Protein AF-A0A9D4GNK0-F1 (afdb_monomer_lite)

Organism: Dreissena polymorpha (NCBI:txid45954)

Sequence (137 aa):
MEAGHGKGAPDGIGAVIKRAAAGAMLHGADIVNAVSMYDTLTKKGIAPHLFLITDDQFEKQEKTAPNDLQAVNGNIKIHQIFTREPGRFKFRDVSCFCSFPVDCDCFTPKHHMFPINEQRAIGDPSDTVASEDSGEA

pLDDT: mean 78.44, std 20.05, range [31.34, 96.69]

Radius of gyration: 21.16 Å; chains: 1; bounding box: 51×40×58 Å

Secondary structure (DSSP, 8-state):
----TT--HHHHHHHHHHHHHHHHHHTT----SHHHHHHHHHHHT-SS---PPPHHHHHHHHHHS-SS----TTGGG--EEEEEETTEEEEESS---TTTTS---TT--EEEEPPP-GGG----TT-----------

Structure (mmCIF, N/CA/C/O backbone):
data_AF-A0A9D4GNK0-F1
#
_entry.id   AF-A0A9D4GNK0-F1
#
loop_
_atom_site.group_PDB
_atom_site.id
_atom_site.type_symbol
_atom_site.label_atom_id
_atom_site.label_alt_id
_atom_site.label_comp_id
_atom_site.label_asym_id
_atom_site.label_entity_id
_atom_site.label_seq_id
_atom_site.pdbx_PDB_ins_code
_atom_site.Cartn_x
_atom_site.Cartn_y
_atom_site.Cartn_z
_atom_site.occupancy
_atom_site.B_iso_or_equiv
_atom_site.auth_seq_id
_atom_site.auth_comp_id
_atom_site.auth_asym_id
_atom_site.auth_atom_id
_atom_site.pdbx_PDB_model_num
ATOM 1 N N . MET A 1 1 ? -9.532 -23.179 -18.104 1.00 37.06 1 MET A N 1
ATOM 2 C CA . MET A 1 1 ? -9.237 -22.955 -16.674 1.00 37.06 1 MET A CA 1
ATOM 3 C C . MET A 1 1 ? -9.893 -21.647 -16.309 1.00 37.06 1 MET A C 1
ATOM 5 O O . MET A 1 1 ? -9.571 -20.638 -16.923 1.00 37.06 1 MET A O 1
ATOM 9 N N . GLU A 1 2 ? -10.908 -21.698 -15.455 1.00 42.34 2 GLU A N 1
ATOM 10 C CA . GLU A 1 2 ? -11.718 -20.527 -15.142 1.00 42.34 2 GLU A CA 1
ATOM 11 C C . GLU A 1 2 ? -10.882 -19.477 -14.410 1.00 42.34 2 GLU A C 1
ATOM 13 O O . GLU A 1 2 ? -10.272 -19.758 -13.378 1.00 42.34 2 GLU A O 1
ATOM 18 N N . ALA A 1 3 ? -10.863 -18.258 -14.948 1.00 49.06 3 ALA A N 1
ATOM 19 C CA . ALA A 1 3 ? -10.490 -17.077 -14.192 1.00 49.06 3 ALA A CA 1
ATOM 20 C C . ALA A 1 3 ? -11.541 -16.915 -13.084 1.00 49.06 3 ALA A C 1
ATOM 22 O O . ALA A 1 3 ? -12.623 -16.385 -13.321 1.00 49.06 3 ALA A O 1
ATOM 23 N N . GLY A 1 4 ? -11.265 -17.464 -11.899 1.00 46.53 4 GLY A N 1
ATOM 24 C CA . GLY A 1 4 ? -12.176 -17.441 -10.760 1.00 46.53 4 GLY A CA 1
ATOM 25 C C . GLY A 1 4 ? -12.453 -16.012 -10.302 1.00 46.53 4 GLY A C 1
ATOM 26 O O . GLY A 1 4 ? -11.742 -15.495 -9.455 1.00 46.53 4 GLY A O 1
ATOM 27 N N . HIS A 1 5 ? -13.464 -15.368 -10.888 1.00 47.91 5 HIS A N 1
ATOM 28 C CA . HIS A 1 5 ? -14.153 -14.151 -10.437 1.00 47.91 5 HIS A CA 1
ATOM 29 C C . HIS A 1 5 ? -13.303 -12.974 -9.908 1.00 47.91 5 HIS A C 1
ATOM 31 O O . HIS A 1 5 ? -13.833 -12.113 -9.211 1.00 47.91 5 HIS A O 1
ATOM 37 N N . GLY A 1 6 ? -12.010 -12.896 -10.235 1.00 50.91 6 GLY A N 1
ATOM 38 C CA . GLY A 1 6 ? -11.146 -11.771 -9.870 1.00 50.91 6 GLY A CA 1
ATOM 39 C C . GLY A 1 6 ? -10.982 -11.541 -8.365 1.00 50.91 6 GLY A C 1
ATOM 40 O O . GLY A 1 6 ? -10.571 -10.451 -7.991 1.00 50.91 6 GLY A O 1
ATOM 41 N N . LYS A 1 7 ? -11.300 -12.530 -7.513 1.00 59.78 7 LYS A N 1
ATOM 42 C CA . LYS A 1 7 ? -11.160 -12.414 -6.055 1.00 59.78 7 LYS A CA 1
ATOM 43 C C . LYS A 1 7 ? -9.798 -12.946 -5.618 1.00 59.78 7 LYS A C 1
ATOM 45 O O . LYS A 1 7 ? -9.635 -14.146 -5.406 1.00 59.78 7 LYS A O 1
ATOM 50 N N . GLY A 1 8 ? -8.808 -12.071 -5.549 1.00 64.88 8 GLY A N 1
ATOM 51 C CA . GLY A 1 8 ? -7.469 -12.388 -5.068 1.00 64.88 8 GLY A CA 1
ATOM 52 C C . GLY A 1 8 ? -7.318 -12.188 -3.557 1.00 64.88 8 GLY A C 1
ATOM 53 O O . GLY A 1 8 ? -8.210 -11.705 -2.863 1.00 64.88 8 GLY A O 1
ATOM 54 N N . ALA A 1 9 ? -6.129 -12.498 -3.038 1.00 67.19 9 ALA A N 1
ATOM 55 C CA . ALA A 1 9 ? -5.743 -12.156 -1.665 1.00 67.19 9 ALA A CA 1
ATOM 56 C C . ALA A 1 9 ? -5.962 -10.666 -1.284 1.00 67.19 9 ALA A C 1
ATOM 58 O O . ALA A 1 9 ? -6.368 -10.418 -0.143 1.00 67.19 9 ALA A O 1
ATOM 59 N N . PRO A 1 10 ? -5.780 -9.675 -2.192 1.00 71.56 10 PRO A N 1
ATOM 60 C CA . PRO A 1 10 ? -6.075 -8.270 -1.895 1.00 71.56 10 PRO A CA 1
ATOM 61 C C . PRO A 1 10 ? -7.530 -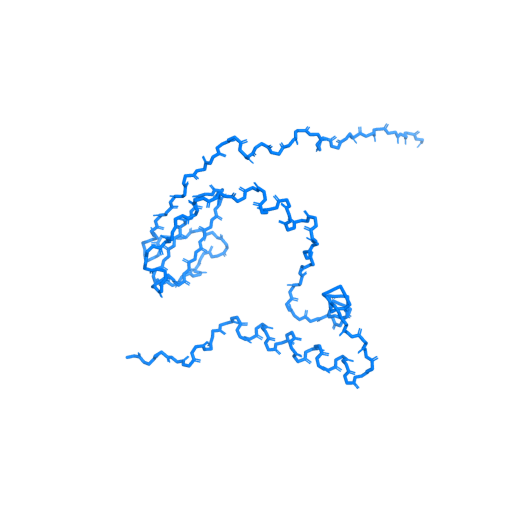8.015 -1.478 1.00 71.56 10 PRO A C 1
ATOM 63 O O . PRO A 1 10 ? -7.779 -7.180 -0.607 1.00 71.56 10 PRO A O 1
ATOM 66 N N . ASP A 1 11 ? -8.490 -8.774 -2.016 1.00 79.94 11 ASP A N 1
ATOM 67 C CA . ASP A 1 11 ? -9.907 -8.625 -1.669 1.00 79.94 11 ASP A CA 1
ATOM 68 C C . ASP A 1 11 ? -10.189 -9.013 -0.219 1.00 79.94 11 ASP A C 1
ATOM 70 O O . ASP A 1 11 ? -11.044 -8.412 0.433 1.00 79.94 11 ASP A O 1
ATOM 74 N N . GLY A 1 12 ? -9.446 -9.984 0.321 1.00 84.94 12 GLY A N 1
ATOM 75 C CA . GLY A 1 12 ? -9.542 -10.376 1.725 1.00 84.94 12 GLY A CA 1
ATOM 76 C C . GLY A 1 12 ? -9.131 -9.241 2.664 1.00 84.94 12 GLY A C 1
ATOM 77 O O . GLY A 1 12 ? -9.866 -8.919 3.600 1.00 84.94 12 GLY A O 1
ATOM 78 N N . ILE A 1 13 ? -7.999 -8.590 2.378 1.00 88.19 13 ILE A N 1
ATOM 79 C CA . ILE A 1 13 ? -7.496 -7.443 3.151 1.00 88.19 13 ILE A CA 1
ATOM 80 C C . ILE A 1 13 ? -8.490 -6.281 3.062 1.00 88.19 13 ILE A C 1
ATOM 82 O O . ILE A 1 13 ? -8.920 -5.753 4.092 1.00 88.19 13 ILE A O 1
ATOM 86 N N . GLY A 1 14 ? -8.936 -5.946 1.848 1.00 89.94 14 GLY A N 1
ATOM 87 C CA . GLY A 1 14 ? -9.943 -4.909 1.626 1.00 89.94 14 GLY A CA 1
ATOM 88 C C . GLY A 1 14 ? -11.253 -5.194 2.366 1.00 89.94 14 GLY A C 1
ATOM 89 O O . GLY A 1 14 ? -11.819 -4.304 3.001 1.00 89.94 14 GLY A O 1
ATOM 90 N N . ALA A 1 15 ? -11.714 -6.448 2.375 1.00 91.06 15 ALA A N 1
ATOM 91 C CA . ALA A 1 15 ? -12.920 -6.853 3.092 1.00 91.06 15 ALA A CA 1
ATOM 92 C C . ALA A 1 15 ? -12.773 -6.767 4.619 1.00 91.06 15 ALA A C 1
ATOM 94 O O . ALA A 1 15 ? -13.754 -6.469 5.305 1.00 91.06 15 ALA A O 1
ATOM 95 N N . VAL A 1 16 ? -11.590 -7.044 5.176 1.00 94.75 16 VAL A N 1
ATOM 96 C CA . VAL A 1 16 ? -11.317 -6.859 6.613 1.00 94.75 16 VAL A CA 1
ATOM 97 C C . VAL A 1 16 ? -11.367 -5.377 6.970 1.00 94.75 16 VAL A C 1
ATOM 99 O O . VAL A 1 16 ? -12.114 -5.005 7.874 1.00 94.75 16 VAL A O 1
ATOM 102 N N . ILE A 1 17 ? -10.657 -4.532 6.219 1.00 95.44 17 ILE A N 1
ATOM 103 C CA . ILE A 1 17 ? -10.615 -3.080 6.436 1.00 95.44 17 ILE A CA 1
ATOM 104 C C . ILE A 1 17 ? -12.025 -2.480 6.335 1.00 95.44 17 ILE A C 1
ATOM 106 O O . ILE A 1 17 ? -12.480 -1.799 7.255 1.00 95.44 17 ILE A O 1
ATOM 110 N N . LYS A 1 18 ? -12.763 -2.805 5.264 1.00 94.31 18 LYS A N 1
ATOM 111 C CA . LYS A 1 18 ? -14.124 -2.303 5.031 1.00 94.31 18 LYS A CA 1
ATOM 112 C C . LYS A 1 18 ? -15.083 -2.689 6.156 1.00 94.31 18 LYS A C 1
ATOM 114 O O . LYS A 1 18 ? -15.818 -1.839 6.652 1.00 94.31 18 LYS A O 1
ATOM 119 N N . ARG A 1 19 ? -15.082 -3.959 6.578 1.00 95.50 19 ARG A N 1
ATOM 120 C CA . ARG A 1 19 ? -15.947 -4.428 7.677 1.00 95.50 19 ARG A CA 1
ATOM 121 C C . ARG A 1 19 ? -15.563 -3.794 9.008 1.00 95.50 19 ARG A C 1
ATOM 123 O O . ARG A 1 19 ? -16.445 -3.434 9.783 1.00 95.50 19 ARG A O 1
ATOM 130 N N . ALA A 1 20 ? -14.269 -3.643 9.274 1.00 96.06 20 ALA A N 1
ATOM 131 C CA . ALA A 1 20 ? -13.797 -3.038 10.508 1.00 96.06 20 ALA A CA 1
ATOM 132 C C . ALA A 1 20 ? -14.223 -1.569 10.625 1.00 96.06 20 ALA A C 1
ATOM 134 O O . ALA A 1 20 ? -14.702 -1.189 11.697 1.00 96.06 20 ALA A O 1
ATOM 135 N N . ALA A 1 21 ? -14.113 -0.803 9.533 1.00 95.88 21 ALA A N 1
ATOM 136 C CA . ALA A 1 21 ? -14.540 0.592 9.456 1.00 95.88 21 ALA A CA 1
ATOM 137 C C . ALA A 1 21 ? -16.063 0.724 9.579 1.00 95.88 21 ALA A C 1
ATOM 139 O O . ALA A 1 21 ? -16.539 1.444 10.451 1.00 95.88 21 ALA A O 1
ATOM 140 N N . ALA A 1 22 ? -16.828 -0.055 8.803 1.00 96.06 22 ALA A N 1
ATOM 141 C CA . ALA A 1 22 ? -18.290 -0.062 8.890 1.00 96.06 22 ALA A CA 1
ATOM 142 C C . ALA A 1 22 ? -18.781 -0.403 10.307 1.00 96.06 22 ALA A C 1
ATOM 144 O O . ALA A 1 22 ? -19.672 0.254 10.835 1.00 96.06 22 ALA A O 1
ATOM 145 N N . GLY A 1 23 ? -18.158 -1.393 10.956 1.00 96.50 23 GLY A N 1
ATOM 146 C CA . GLY A 1 23 ? -18.464 -1.729 12.343 1.00 96.50 23 GLY A CA 1
ATOM 147 C C . GLY A 1 23 ? -18.122 -0.598 13.315 1.00 96.50 23 GLY A C 1
ATOM 148 O O . GLY A 1 23 ? -18.884 -0.348 14.235 1.00 96.50 23 GLY A O 1
ATOM 149 N N . ALA A 1 24 ? -17.004 0.108 13.123 1.00 95.69 24 ALA A N 1
ATOM 150 C CA . ALA A 1 24 ? -16.660 1.252 13.970 1.00 95.69 24 ALA A CA 1
ATOM 151 C C . ALA A 1 24 ? -17.685 2.392 13.831 1.00 95.69 24 ALA A C 1
ATOM 153 O O . ALA A 1 24 ? -18.149 2.908 14.844 1.00 95.69 24 ALA A O 1
ATOM 154 N N . MET A 1 25 ? -18.102 2.715 12.602 1.00 95.69 25 MET A N 1
ATOM 155 C CA . MET A 1 25 ? -19.130 3.731 12.341 1.00 95.69 25 MET A CA 1
ATOM 156 C C . MET A 1 25 ? -20.478 3.361 12.960 1.00 95.69 25 MET A C 1
ATOM 158 O O . MET A 1 25 ? -21.129 4.197 13.579 1.00 95.69 25 MET A O 1
ATOM 162 N N . LEU A 1 26 ? -20.875 2.088 12.865 1.00 96.31 26 LEU A N 1
ATOM 163 C CA . LEU A 1 26 ? -22.100 1.591 13.496 1.00 96.31 26 LEU A CA 1
ATOM 164 C C . LEU A 1 26 ? -22.079 1.755 15.025 1.00 96.31 26 LEU A C 1
ATOM 166 O O . LEU A 1 26 ? -23.122 1.963 15.637 1.00 96.31 26 LEU A O 1
ATOM 170 N N . HIS A 1 27 ? -20.897 1.689 15.639 1.00 94.19 27 HIS A N 1
ATOM 171 C CA . HIS A 1 27 ? -20.698 1.919 17.070 1.00 94.19 27 HIS A CA 1
ATOM 172 C C . HIS A 1 27 ? -20.431 3.393 17.427 1.00 94.19 27 HIS A C 1
ATOM 174 O O . HIS A 1 27 ? -20.051 3.679 18.560 1.00 94.19 27 HIS A O 1
ATOM 180 N N . GLY A 1 28 ? -20.649 4.325 16.492 1.00 93.06 28 GLY A N 1
ATOM 181 C CA . GLY A 1 28 ? -20.581 5.768 16.733 1.00 93.06 28 GLY A CA 1
ATOM 182 C C . GLY A 1 28 ? -19.221 6.415 16.467 1.00 93.06 28 GLY A C 1
ATOM 183 O O . GLY A 1 28 ? -19.035 7.572 16.832 1.00 93.06 28 GLY A O 1
ATOM 184 N N . ALA A 1 29 ? -18.268 5.708 15.849 1.00 93.62 29 ALA A N 1
ATOM 185 C CA . ALA A 1 29 ? -17.028 6.335 15.397 1.00 93.62 29 ALA A CA 1
ATOM 186 C C . ALA A 1 29 ? -17.279 7.222 14.168 1.00 93.62 29 ALA A C 1
ATOM 188 O O . ALA A 1 29 ? -17.965 6.811 13.232 1.00 93.62 29 ALA A O 1
ATOM 189 N N . ASP A 1 30 ? -16.665 8.402 14.144 1.00 94.88 30 ASP A N 1
ATOM 190 C CA . ASP A 1 30 ? -16.721 9.312 13.003 1.00 94.88 30 ASP A CA 1
ATOM 191 C C . ASP A 1 30 ? -15.472 9.145 12.123 1.00 94.88 30 ASP A C 1
ATOM 193 O O . ASP A 1 30 ? -14.354 9.454 12.539 1.00 94.88 30 ASP A O 1
ATOM 197 N N . ILE A 1 31 ? -15.653 8.592 10.920 1.00 95.50 31 ILE A N 1
ATOM 198 C CA . ILE A 1 31 ? -14.578 8.345 9.950 1.00 95.50 31 ILE A CA 1
ATOM 199 C C . ILE A 1 31 ? -14.834 9.227 8.729 1.00 95.50 31 ILE A C 1
ATOM 201 O O . ILE A 1 31 ? -15.634 8.880 7.861 1.00 95.50 31 ILE A O 1
ATOM 205 N N . VAL A 1 32 ? -14.133 10.358 8.655 1.00 95.19 32 VAL A N 1
ATOM 206 C CA . VAL A 1 32 ? -14.336 11.393 7.620 1.00 95.19 32 VAL A CA 1
ATOM 207 C C . VAL A 1 32 ? -13.168 11.512 6.641 1.00 95.19 32 VAL A C 1
ATOM 209 O O . VAL A 1 32 ? -13.292 12.152 5.601 1.00 95.19 32 VAL A O 1
ATOM 212 N N . ASN A 1 33 ? -12.017 10.919 6.965 1.00 93.81 33 ASN A N 1
ATOM 213 C CA . ASN A 1 33 ? -10.790 11.011 6.170 1.00 93.81 33 ASN A CA 1
ATOM 214 C C . ASN A 1 33 ? -9.812 9.860 6.478 1.00 93.81 33 ASN A C 1
ATOM 216 O O . ASN A 1 33 ? -10.050 9.036 7.364 1.00 93.81 33 ASN A O 1
ATOM 220 N N . ALA A 1 34 ? -8.687 9.818 5.758 1.00 93.31 34 ALA A N 1
ATOM 221 C CA . ALA A 1 34 ? -7.669 8.777 5.913 1.00 93.31 34 ALA A CA 1
ATOM 222 C C . ALA A 1 34 ? -7.062 8.723 7.328 1.00 93.31 34 ALA A C 1
ATOM 224 O O . ALA A 1 34 ? -6.836 7.633 7.848 1.00 93.31 34 ALA A O 1
ATOM 225 N N . VAL A 1 35 ? -6.859 9.878 7.972 1.00 95.12 35 VAL A N 1
ATOM 226 C CA . VAL A 1 35 ? -6.282 9.975 9.325 1.00 95.12 35 VAL A CA 1
ATOM 227 C C . VAL A 1 35 ? -7.225 9.367 10.365 1.00 95.12 35 VAL A C 1
ATOM 229 O O . VAL A 1 35 ? -6.850 8.439 11.078 1.00 95.12 35 VAL A O 1
ATOM 232 N N . SER A 1 36 ? -8.484 9.816 10.392 1.00 96.19 36 SER A N 1
ATOM 233 C CA . SER A 1 36 ? -9.515 9.278 11.294 1.00 96.19 36 SER A CA 1
ATOM 234 C C . SER A 1 36 ? -9.748 7.781 11.077 1.00 96.19 36 SER A C 1
ATOM 236 O O . SER A 1 36 ? -9.942 7.038 12.042 1.00 96.19 36 SER A O 1
ATOM 238 N N . MET A 1 37 ? -9.663 7.307 9.829 1.00 95.75 37 MET A N 1
ATOM 239 C CA . MET A 1 37 ? -9.747 5.884 9.509 1.00 95.75 37 MET A CA 1
ATOM 240 C C . MET A 1 37 ? -8.546 5.107 10.061 1.00 95.75 37 MET A C 1
ATOM 242 O O . MET A 1 37 ? -8.738 4.091 10.728 1.00 95.75 37 MET A O 1
ATOM 246 N N . TYR A 1 38 ? -7.323 5.585 9.816 1.00 96.62 38 TYR A N 1
ATOM 247 C CA . TYR A 1 38 ? -6.089 4.969 10.304 1.00 96.62 38 TYR A CA 1
ATOM 248 C C . TYR A 1 38 ? -6.086 4.851 11.831 1.00 96.62 38 TYR A C 1
ATOM 250 O O . TYR A 1 38 ? -5.902 3.751 12.359 1.00 96.62 38 TYR A O 1
ATOM 258 N N . ASP A 1 39 ? -6.373 5.942 12.541 1.00 96.06 39 ASP A N 1
ATOM 259 C CA . ASP A 1 39 ? -6.394 5.964 14.004 1.00 96.06 39 ASP A CA 1
ATOM 260 C C . ASP A 1 39 ? -7.439 5.002 14.568 1.00 96.06 39 ASP A C 1
ATOM 262 O O . ASP A 1 39 ? -7.158 4.225 15.483 1.00 96.06 39 ASP A O 1
ATOM 266 N N . THR A 1 40 ? -8.651 5.030 14.009 1.00 96.56 40 THR A N 1
ATOM 267 C CA . THR A 1 40 ? -9.762 4.177 14.448 1.00 96.56 40 THR A CA 1
ATOM 268 C C . THR A 1 40 ? -9.432 2.700 14.265 1.00 96.56 40 THR A C 1
ATOM 270 O O . THR A 1 40 ? -9.634 1.895 15.177 1.00 96.56 40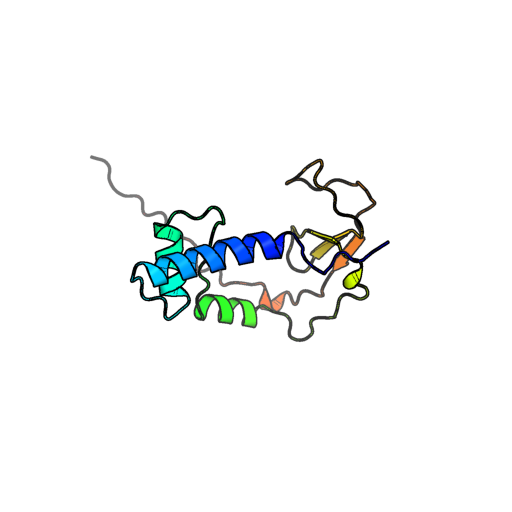 THR A O 1
ATOM 273 N N . LEU A 1 41 ? -8.911 2.323 13.097 1.00 96.69 41 LEU A N 1
ATOM 274 C CA . LEU A 1 41 ? -8.612 0.929 12.781 1.00 96.69 41 LEU A CA 1
ATOM 275 C C . LEU A 1 41 ? -7.379 0.407 13.524 1.00 96.69 41 LEU A C 1
ATOM 277 O O . LEU A 1 41 ? -7.383 -0.748 13.952 1.00 96.69 41 LEU A O 1
ATOM 281 N N . THR A 1 42 ? -6.374 1.257 13.740 1.00 95.50 42 THR A N 1
ATOM 282 C CA . THR A 1 42 ? -5.185 0.919 14.533 1.00 95.50 42 THR A CA 1
ATOM 283 C C . THR A 1 42 ? -5.556 0.706 15.998 1.00 95.50 42 THR A C 1
ATOM 285 O O . THR A 1 42 ? -5.206 -0.324 16.568 1.00 95.50 42 THR A O 1
ATOM 288 N N . LYS A 1 43 ? -6.359 1.603 16.594 1.00 94.38 43 LYS A N 1
ATOM 289 C CA . LYS A 1 43 ? -6.877 1.442 17.969 1.00 94.38 43 LYS A CA 1
ATOM 290 C C . LYS A 1 43 ? -7.712 0.172 18.135 1.00 94.38 43 LYS A C 1
ATOM 292 O O . LYS A 1 43 ? -7.677 -0.453 19.189 1.00 94.38 43 LYS A O 1
ATOM 297 N N . LYS A 1 44 ? -8.455 -0.220 17.096 1.00 93.25 44 LYS A N 1
ATOM 298 C CA . LYS A 1 44 ? -9.255 -1.453 17.080 1.00 93.25 44 LYS A CA 1
ATOM 299 C C . LYS A 1 44 ? -8.403 -2.728 16.976 1.00 93.25 44 LYS A C 1
ATOM 301 O O . LYS A 1 44 ? -8.925 -3.805 17.245 1.00 93.25 44 LYS A O 1
ATOM 306 N N . GLY A 1 45 ? -7.132 -2.623 16.581 1.00 94.00 45 GLY A N 1
ATOM 307 C CA . GLY A 1 45 ? -6.214 -3.759 16.484 1.00 94.00 45 GLY A CA 1
ATOM 308 C C . GLY A 1 45 ? -6.587 -4.747 15.378 1.00 94.00 45 GLY A C 1
ATOM 309 O O . GLY A 1 45 ? -6.641 -5.954 15.614 1.00 94.00 45 GLY A O 1
ATOM 310 N N . ILE A 1 46 ? -6.904 -4.254 14.175 1.00 95.06 46 ILE A N 1
ATOM 311 C CA . ILE A 1 46 ? -7.184 -5.143 13.039 1.00 95.06 46 ILE A CA 1
ATOM 312 C C . ILE A 1 46 ? -5.926 -5.910 12.604 1.00 95.06 46 ILE A C 1
ATOM 314 O O . ILE A 1 46 ? -4.808 -5.444 12.787 1.00 95.06 46 ILE A O 1
ATOM 318 N N . ALA A 1 47 ? -6.114 -7.083 11.993 1.00 92.75 47 ALA A N 1
ATOM 319 C CA . ALA A 1 47 ? -4.997 -7.944 11.595 1.00 92.75 47 ALA A CA 1
ATOM 320 C C . ALA A 1 47 ? -4.042 -7.333 10.539 1.00 92.75 47 ALA A C 1
ATOM 322 O O . ALA A 1 47 ? -2.840 -7.566 10.646 1.00 92.75 47 ALA A O 1
ATOM 323 N N . PRO A 1 48 ? -4.507 -6.585 9.513 1.00 91.38 48 PRO A N 1
ATOM 324 C CA . PRO A 1 48 ? -3.600 -5.927 8.574 1.00 91.38 48 PRO A CA 1
ATOM 325 C C . PRO A 1 48 ? -2.814 -4.783 9.224 1.00 91.38 48 PRO A C 1
ATOM 327 O O . PRO A 1 48 ? -3.400 -3.927 9.884 1.00 91.38 48 PRO A O 1
ATOM 330 N N . HIS A 1 49 ? -1.512 -4.711 8.944 1.00 91.12 49 HIS A N 1
ATOM 331 C CA . HIS A 1 49 ? -0.710 -3.530 9.254 1.00 91.12 49 HIS A CA 1
ATOM 332 C C . HIS A 1 49 ? -1.056 -2.388 8.297 1.00 91.12 49 HIS A C 1
ATOM 334 O O . HIS A 1 49 ? -1.036 -2.560 7.077 1.00 91.12 49 HIS A O 1
ATOM 340 N N . LEU A 1 50 ? -1.382 -1.228 8.863 1.00 93.81 50 LEU A N 1
ATOM 341 C CA . LEU A 1 50 ? -1.732 -0.026 8.119 1.00 93.81 50 LEU A CA 1
ATOM 342 C C . LEU A 1 50 ? -0.565 0.962 8.139 1.00 93.81 50 LEU A C 1
ATOM 344 O O . LEU A 1 50 ? 0.150 1.060 9.132 1.00 93.81 50 LEU A O 1
ATOM 348 N N . PHE A 1 51 ? -0.423 1.726 7.060 1.00 93.94 51 PHE A N 1
ATOM 349 C CA . PHE A 1 51 ? 0.493 2.858 6.964 1.00 93.94 51 PHE A CA 1
ATOM 350 C C . PHE A 1 51 ? -0.303 4.078 6.509 1.00 93.94 51 PHE A C 1
ATOM 352 O O . PHE A 1 51 ? -1.102 3.979 5.576 1.00 93.94 51 PHE A O 1
ATOM 359 N N . LEU A 1 52 ? -0.095 5.215 7.169 1.00 94.06 52 LEU A N 1
ATOM 360 C CA . LEU A 1 52 ? -0.650 6.495 6.746 1.00 94.06 52 LEU A CA 1
ATOM 361 C C . LEU A 1 52 ? 0.384 7.201 5.867 1.00 94.06 52 LEU A C 1
ATOM 363 O O . LEU A 1 52 ? 1.508 7.424 6.309 1.00 94.06 52 LEU A O 1
ATOM 367 N N . ILE A 1 53 ? -0.003 7.531 4.637 1.00 92.75 53 ILE A N 1
ATOM 368 C CA . ILE A 1 53 ? 0.826 8.302 3.706 1.00 92.75 53 ILE A CA 1
ATOM 369 C C . ILE A 1 53 ? 0.298 9.734 3.705 1.00 92.75 53 ILE A C 1
ATOM 371 O O . ILE A 1 53 ? -0.892 9.940 3.468 1.00 92.75 53 ILE A O 1
ATOM 375 N N . THR A 1 54 ? 1.163 10.702 4.003 1.00 91.88 54 THR A N 1
ATOM 376 C CA . THR A 1 54 ? 0.819 12.130 3.956 1.00 91.88 54 THR A CA 1
ATOM 377 C C . THR A 1 54 ? 1.040 12.712 2.563 1.00 91.88 54 THR A C 1
ATOM 379 O O . THR A 1 54 ? 1.809 12.164 1.769 1.00 91.88 54 THR A O 1
ATOM 382 N N . ASP A 1 55 ? 0.418 13.857 2.285 1.00 90.31 55 ASP A N 1
ATOM 383 C CA . ASP A 1 55 ? 0.592 14.565 1.012 1.00 90.31 55 ASP A CA 1
ATOM 384 C C . ASP A 1 55 ? 2.069 14.915 0.766 1.00 90.31 55 ASP A C 1
ATOM 386 O O . ASP A 1 55 ? 2.594 14.628 -0.304 1.00 90.31 55 ASP A O 1
ATOM 390 N N . ASP A 1 56 ? 2.799 15.382 1.787 1.00 90.31 56 ASP A N 1
ATOM 391 C CA . ASP A 1 56 ? 4.241 15.653 1.678 1.00 90.31 56 ASP A CA 1
ATOM 392 C C . ASP A 1 56 ? 5.054 14.415 1.264 1.00 90.31 56 ASP A C 1
ATOM 394 O O . ASP A 1 56 ? 6.018 14.509 0.500 1.00 90.31 56 ASP A O 1
ATOM 398 N N . GLN A 1 57 ? 4.707 13.238 1.795 1.00 88.38 57 GLN A N 1
ATOM 399 C CA . GLN A 1 57 ? 5.371 11.983 1.437 1.00 88.38 57 GLN A CA 1
ATOM 400 C C . GLN A 1 57 ? 5.033 11.577 0.004 1.00 88.38 57 GLN A C 1
ATOM 402 O O . GLN A 1 57 ? 5.917 11.115 -0.720 1.00 88.38 57 GLN A O 1
ATOM 407 N N . PHE A 1 58 ? 3.779 11.770 -0.404 1.00 88.19 58 PHE A N 1
ATOM 408 C CA . PHE A 1 58 ? 3.333 11.512 -1.764 1.00 88.19 58 PHE A CA 1
ATOM 409 C C . PHE A 1 58 ? 4.044 12.429 -2.766 1.00 88.19 58 PHE A C 1
ATOM 411 O O . PHE A 1 58 ? 4.671 11.932 -3.696 1.00 88.19 58 PHE A O 1
ATOM 418 N N . GLU A 1 59 ? 4.058 13.742 -2.533 1.00 89.44 59 GLU A N 1
ATOM 419 C CA . GLU A 1 59 ? 4.712 14.720 -3.409 1.00 89.44 59 GLU A CA 1
ATOM 420 C C . GLU A 1 59 ? 6.220 14.479 -3.539 1.00 89.44 59 GLU A C 1
ATOM 422 O O . GLU A 1 59 ? 6.797 14.643 -4.617 1.00 89.44 59 GLU A O 1
ATOM 427 N N . LYS A 1 60 ? 6.890 14.080 -2.449 1.00 86.25 60 LYS A N 1
ATOM 428 C CA . LYS A 1 60 ? 8.309 13.698 -2.492 1.00 86.25 60 LYS A CA 1
ATOM 429 C C . LYS A 1 60 ? 8.533 12.495 -3.407 1.00 86.25 60 LYS A C 1
ATOM 431 O O . LYS A 1 60 ? 9.483 12.508 -4.183 1.00 86.25 60 LYS A O 1
ATOM 436 N N . GLN A 1 61 ? 7.666 11.484 -3.339 1.00 82.44 61 GLN A N 1
ATOM 437 C CA . GLN A 1 61 ? 7.749 10.297 -4.199 1.00 82.44 61 GLN A CA 1
ATOM 438 C C . GLN A 1 61 ? 7.355 10.593 -5.651 1.00 82.44 61 GLN A C 1
ATOM 440 O O . GLN A 1 61 ? 7.940 10.050 -6.582 1.00 82.44 61 GLN A O 1
ATOM 445 N N . GLU A 1 62 ? 6.399 11.489 -5.874 1.00 82.25 62 GLU A N 1
ATOM 446 C CA . GLU A 1 62 ? 6.015 11.908 -7.220 1.00 82.25 62 GLU A CA 1
ATOM 447 C C . GLU A 1 62 ? 7.169 12.639 -7.923 1.00 82.25 62 GLU A C 1
ATOM 449 O O . GLU A 1 62 ? 7.451 12.383 -9.092 1.00 82.25 62 GLU A O 1
ATOM 454 N N . LYS A 1 63 ? 7.919 13.477 -7.194 1.00 81.75 63 LYS A N 1
ATOM 455 C CA . LYS A 1 63 ? 9.107 14.173 -7.722 1.00 81.75 63 LYS A CA 1
ATOM 456 C C . LYS A 1 63 ? 10.256 13.225 -8.081 1.00 81.75 63 LYS A C 1
ATOM 458 O O . LYS A 1 63 ? 11.040 13.540 -8.981 1.00 81.75 63 LYS A O 1
ATOM 463 N N . THR A 1 64 ? 10.379 12.086 -7.396 1.00 76.06 64 THR A N 1
ATOM 464 C CA . THR A 1 64 ? 11.411 11.077 -7.690 1.00 76.06 64 THR A CA 1
ATOM 465 C C . THR A 1 64 ? 10.997 10.117 -8.802 1.00 76.06 64 THR A C 1
ATOM 467 O O . THR A 1 64 ? 11.867 9.494 -9.418 1.00 76.06 64 THR A O 1
ATOM 470 N N . ALA A 1 65 ? 9.701 10.017 -9.113 1.00 73.12 65 ALA A N 1
ATOM 471 C CA . ALA A 1 65 ? 9.220 9.179 -10.198 1.00 73.12 65 ALA A CA 1
ATOM 472 C C . ALA A 1 65 ? 9.761 9.667 -11.565 1.00 73.12 65 ALA A C 1
ATOM 474 O O . ALA A 1 65 ? 9.828 10.874 -11.837 1.00 73.12 65 ALA A O 1
ATOM 475 N N . PRO A 1 66 ? 10.175 8.749 -12.459 1.00 74.25 66 PRO A N 1
ATOM 476 C CA . PRO A 1 66 ? 10.519 9.114 -13.825 1.00 74.25 66 PRO A CA 1
ATOM 477 C C . PRO A 1 66 ? 9.269 9.583 -14.579 1.00 74.25 66 PRO A C 1
ATOM 479 O O . PRO A 1 66 ? 8.233 8.924 -14.530 1.00 74.25 66 PRO A O 1
ATOM 482 N N . ASN A 1 67 ? 9.390 10.683 -15.330 1.00 73.81 67 ASN A N 1
ATOM 483 C CA . ASN A 1 67 ? 8.293 11.206 -16.155 1.00 73.81 67 ASN A CA 1
ATOM 484 C C . ASN A 1 67 ? 7.898 10.229 -17.285 1.00 73.81 67 ASN A C 1
ATOM 486 O O . ASN A 1 67 ? 6.735 10.176 -17.670 1.00 73.81 67 ASN A O 1
ATOM 490 N N . ASP A 1 68 ? 8.858 9.431 -17.771 1.00 74.50 68 ASP A N 1
ATOM 491 C CA . ASP A 1 68 ? 8.691 8.493 -18.887 1.00 74.50 68 ASP A CA 1
ATOM 492 C C . ASP A 1 68 ? 8.734 7.031 -18.405 1.00 74.50 68 ASP A C 1
ATOM 494 O O . ASP A 1 68 ? 9.613 6.243 -18.768 1.00 74.50 68 ASP A O 1
ATOM 498 N N . LEU A 1 69 ? 7.786 6.655 -17.543 1.00 73.44 69 LEU A N 1
ATOM 499 C CA . LEU A 1 69 ? 7.613 5.267 -17.107 1.00 73.44 69 LEU A CA 1
ATOM 500 C C . LEU A 1 69 ? 7.118 4.399 -18.271 1.00 73.44 69 LEU A C 1
ATOM 502 O O . LEU A 1 69 ? 5.970 4.489 -18.706 1.00 73.44 69 LEU A O 1
ATOM 506 N N . GLN A 1 70 ? 7.989 3.522 -18.769 1.00 76.25 70 GLN A N 1
ATOM 507 C CA . GLN A 1 70 ? 7.611 2.555 -19.795 1.00 76.25 70 GLN A CA 1
ATOM 508 C C . GLN A 1 70 ? 6.694 1.478 -19.211 1.00 76.25 70 GLN A C 1
ATOM 510 O O . GLN A 1 70 ? 6.961 0.908 -18.154 1.00 76.25 70 GLN A O 1
ATOM 515 N N . ALA A 1 71 ? 5.611 1.160 -19.915 1.00 77.62 71 ALA A N 1
ATOM 516 C CA . ALA A 1 71 ? 4.749 0.060 -19.514 1.00 77.62 71 ALA A CA 1
ATOM 517 C C . ALA A 1 71 ? 5.495 -1.279 -19.626 1.00 77.62 71 ALA A C 1
ATOM 519 O O . ALA A 1 71 ? 6.128 -1.588 -20.638 1.00 77.62 71 ALA A O 1
ATOM 520 N N . VAL A 1 72 ? 5.367 -2.116 -18.597 1.00 78.75 72 VAL A N 1
ATOM 521 C CA . VAL A 1 72 ? 5.881 -3.488 -18.632 1.00 78.75 72 VAL A CA 1
ATOM 522 C C . VAL A 1 72 ? 4.922 -4.332 -19.470 1.00 78.75 72 VAL A C 1
ATOM 524 O O . VAL A 1 72 ? 3.820 -4.674 -19.032 1.00 78.75 72 VAL A O 1
ATOM 527 N N . ASN A 1 73 ? 5.331 -4.660 -20.695 1.00 76.25 73 ASN A N 1
ATOM 528 C CA . ASN A 1 73 ? 4.531 -5.480 -21.602 1.00 76.25 73 ASN A CA 1
ATOM 529 C C . ASN A 1 73 ? 4.234 -6.861 -20.998 1.00 76.25 73 ASN A C 1
ATOM 531 O O . ASN A 1 73 ? 5.112 -7.519 -20.443 1.00 76.25 73 ASN A O 1
ATOM 535 N N . GLY A 1 74 ? 2.991 -7.326 -21.147 1.00 75.56 74 GLY A N 1
ATOM 536 C CA . GLY A 1 74 ? 2.574 -8.641 -20.654 1.00 75.56 74 GLY A CA 1
ATOM 537 C C . GLY A 1 74 ? 2.345 -8.721 -19.141 1.00 75.56 74 GLY A C 1
ATOM 538 O O . GLY A 1 74 ? 2.313 -9.829 -18.608 1.00 75.56 74 GLY A O 1
ATOM 539 N N . ASN A 1 75 ? 2.143 -7.585 -18.459 1.00 78.19 75 ASN A N 1
ATOM 540 C CA . ASN A 1 75 ? 1.884 -7.515 -17.014 1.00 78.19 75 ASN A CA 1
ATOM 541 C C . ASN A 1 75 ? 0.724 -8.405 -16.519 1.00 78.19 75 ASN A C 1
ATOM 543 O O . ASN A 1 75 ? 0.772 -8.877 -15.391 1.00 78.19 75 ASN A O 1
ATOM 547 N N . ILE A 1 76 ? -0.256 -8.723 -17.371 1.00 80.31 76 ILE A N 1
ATOM 548 C CA . ILE A 1 76 ? -1.368 -9.642 -17.068 1.00 80.31 76 ILE A CA 1
ATOM 549 C C . ILE A 1 76 ? -0.869 -11.039 -16.666 1.00 80.31 76 ILE A C 1
ATOM 551 O O . ILE A 1 76 ? -1.518 -11.723 -15.882 1.00 80.31 76 ILE A O 1
ATOM 555 N N . LYS A 1 77 ? 0.281 -11.473 -17.199 1.00 84.50 77 LYS A N 1
ATOM 556 C CA . LYS A 1 77 ? 0.883 -12.771 -16.868 1.00 84.50 77 LYS A CA 1
ATOM 557 C C . LYS A 1 77 ? 1.764 -12.710 -15.628 1.00 84.50 77 LYS A C 1
ATOM 559 O O . LYS A 1 77 ? 2.240 -13.750 -15.205 1.00 84.50 77 LYS A O 1
ATOM 564 N N . ILE A 1 78 ? 2.034 -11.529 -15.076 1.00 87.75 78 ILE A N 1
ATOM 565 C CA . ILE A 1 78 ? 2.926 -11.378 -13.931 1.00 87.75 78 ILE A CA 1
ATOM 566 C C . ILE A 1 78 ? 2.137 -11.664 -12.655 1.00 87.75 78 ILE A C 1
ATOM 568 O O . ILE A 1 78 ? 1.248 -10.909 -12.276 1.00 87.75 78 ILE A O 1
ATOM 572 N N . HIS A 1 79 ? 2.500 -12.740 -11.965 1.00 87.69 79 HIS A N 1
ATOM 573 C CA . HIS A 1 79 ? 1.847 -13.166 -10.726 1.00 87.69 79 HIS A CA 1
ATOM 574 C C . HIS A 1 79 ? 2.667 -12.847 -9.472 1.00 87.69 79 HIS A C 1
ATOM 576 O O . HIS A 1 79 ? 2.181 -12.992 -8.349 1.00 87.69 79 HIS A O 1
ATOM 582 N N . GLN A 1 80 ? 3.927 -12.439 -9.634 1.00 88.38 80 GLN A N 1
ATOM 583 C CA . GLN A 1 80 ? 4.795 -12.083 -8.518 1.00 88.38 80 GLN A CA 1
ATOM 584 C C . GLN A 1 80 ? 5.889 -11.116 -8.966 1.00 88.38 80 GLN A C 1
ATOM 586 O O . GLN A 1 80 ? 6.496 -11.333 -10.014 1.00 88.38 80 GLN A O 1
ATOM 591 N N . ILE A 1 81 ? 6.152 -10.085 -8.160 1.00 89.56 81 ILE A N 1
ATOM 592 C CA . ILE A 1 81 ? 7.188 -9.069 -8.386 1.00 89.56 81 ILE A CA 1
ATOM 593 C C . ILE A 1 81 ? 8.036 -8.948 -7.120 1.00 89.56 81 ILE A C 1
ATOM 595 O O . ILE A 1 81 ? 7.502 -8.955 -6.013 1.00 89.56 81 ILE A O 1
ATOM 599 N N . PHE A 1 82 ? 9.347 -8.814 -7.295 1.00 88.12 82 PHE A N 1
ATOM 600 C CA . PHE A 1 82 ? 10.303 -8.558 -6.227 1.00 88.12 82 PHE A CA 1
ATOM 601 C C . PHE A 1 82 ? 11.295 -7.492 -6.668 1.00 88.12 82 PHE A C 1
ATOM 603 O O . PHE A 1 82 ? 11.798 -7.531 -7.789 1.00 88.12 82 PHE A O 1
ATOM 610 N N . THR A 1 83 ? 11.626 -6.572 -5.775 1.00 88.69 83 THR A N 1
ATOM 611 C CA . THR A 1 83 ? 12.660 -5.564 -6.000 1.00 88.69 83 THR A CA 1
ATOM 612 C C . THR A 1 83 ? 13.559 -5.484 -4.775 1.00 88.69 83 THR A C 1
ATOM 614 O O . THR A 1 83 ? 13.092 -5.607 -3.645 1.00 88.69 83 THR A O 1
ATOM 617 N N . ARG A 1 84 ? 14.864 -5.346 -5.016 1.00 85.75 84 ARG A N 1
ATOM 618 C CA . ARG A 1 84 ? 15.888 -5.117 -3.983 1.00 85.75 84 ARG A CA 1
ATOM 619 C C . ARG A 1 84 ? 16.633 -3.802 -4.202 1.00 85.75 84 ARG A C 1
ATOM 621 O O . ARG A 1 84 ? 17.315 -3.330 -3.304 1.00 85.75 84 ARG A O 1
ATOM 628 N N . GLU A 1 85 ? 16.502 -3.237 -5.397 1.00 84.81 85 GLU A N 1
ATOM 629 C CA . GLU A 1 85 ? 17.232 -2.071 -5.870 1.00 84.81 85 GLU A CA 1
ATOM 630 C C . GLU A 1 85 ? 16.262 -1.191 -6.670 1.00 84.81 85 GLU A C 1
ATOM 632 O O . GLU A 1 85 ? 15.476 -1.727 -7.463 1.00 84.81 85 GLU A O 1
ATOM 637 N N . PRO A 1 86 ? 16.311 0.143 -6.511 1.00 82.19 86 PRO A N 1
ATOM 638 C CA . PRO A 1 86 ? 15.515 1.062 -7.315 1.00 82.19 86 PRO A CA 1
ATOM 639 C C . PRO A 1 86 ? 15.671 0.798 -8.815 1.00 82.19 86 PRO A C 1
ATOM 641 O O . PRO A 1 86 ? 16.748 0.448 -9.290 1.00 82.19 86 PRO A O 1
ATOM 644 N N . GLY A 1 87 ? 14.578 0.930 -9.566 1.00 80.81 87 GLY A N 1
ATOM 645 C CA . GLY A 1 87 ? 14.565 0.738 -11.020 1.00 80.81 87 GLY A CA 1
ATOM 646 C C . GLY A 1 87 ? 14.787 -0.701 -11.495 1.00 80.81 87 GLY A C 1
ATOM 647 O O . GLY A 1 87 ? 14.696 -0.951 -12.692 1.00 80.81 87 GLY A O 1
ATOM 648 N N . ARG A 1 88 ? 15.033 -1.668 -10.602 1.00 87.38 88 ARG A N 1
ATOM 649 C CA . ARG A 1 88 ? 15.241 -3.074 -10.961 1.00 87.38 88 ARG A CA 1
ATOM 650 C C . ARG A 1 88 ? 14.241 -3.958 -10.246 1.00 87.38 88 ARG A C 1
ATOM 652 O O . ARG A 1 88 ? 14.122 -3.937 -9.020 1.00 87.38 88 ARG A O 1
ATOM 659 N N . PHE A 1 89 ? 13.547 -4.793 -11.008 1.00 89.56 89 PHE A N 1
ATOM 660 C CA . PHE A 1 89 ? 12.682 -5.801 -10.420 1.00 89.56 89 PHE A CA 1
ATOM 661 C C . PHE A 1 89 ? 12.791 -7.136 -11.146 1.00 89.56 89 PHE A C 1
ATOM 663 O O . PHE A 1 89 ? 13.032 -7.224 -12.352 1.00 89.56 89 PHE A O 1
ATOM 670 N N . LYS A 1 90 ? 12.604 -8.195 -10.368 1.00 90.62 90 LYS A N 1
ATOM 671 C CA . LYS A 1 90 ? 12.406 -9.555 -10.842 1.00 90.62 90 LYS A CA 1
ATOM 672 C C . LYS A 1 90 ? 10.922 -9.863 -10.818 1.00 90.62 90 LYS A C 1
ATOM 674 O O . LYS A 1 90 ? 10.208 -9.413 -9.923 1.00 90.62 90 LYS A O 1
ATOM 679 N N . PHE A 1 91 ? 10.455 -10.660 -11.762 1.00 91.00 91 PHE A N 1
ATOM 680 C CA . PHE A 1 91 ? 9.064 -11.073 -11.806 1.00 91.00 91 PHE A CA 1
ATOM 681 C C . PHE A 1 91 ? 8.903 -12.513 -12.281 1.00 91.00 91 PHE A C 1
ATOM 683 O O . PHE A 1 91 ? 9.800 -13.084 -12.904 1.00 91.00 91 PHE A O 1
ATOM 690 N N . ARG A 1 92 ? 7.758 -13.119 -11.963 1.00 90.25 92 ARG A N 1
ATOM 691 C CA . ARG A 1 92 ? 7.414 -14.483 -12.379 1.00 90.25 92 ARG A CA 1
ATOM 692 C C . ARG A 1 92 ? 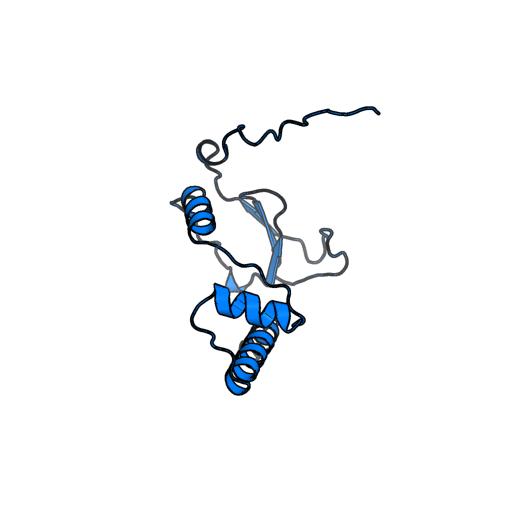6.008 -14.547 -12.933 1.00 90.25 92 ARG A C 1
ATOM 694 O O . ARG A 1 92 ? 5.102 -13.885 -12.424 1.00 90.25 92 ARG A O 1
ATOM 701 N N . ASP A 1 93 ? 5.839 -15.445 -13.894 1.00 89.44 93 ASP A N 1
ATOM 702 C CA . ASP A 1 93 ? 4.523 -15.828 -14.396 1.00 89.44 93 ASP A CA 1
ATOM 703 C C . ASP A 1 93 ? 3.848 -16.880 -13.492 1.00 89.44 93 ASP A C 1
ATOM 705 O O . ASP A 1 93 ? 2.697 -17.240 -13.692 1.00 89.44 93 ASP A O 1
ATOM 709 N N . VAL A 1 94 ? 4.556 -17.404 -12.488 1.00 88.88 94 VAL A N 1
ATOM 710 C CA . VAL A 1 94 ? 4.013 -18.321 -11.477 1.00 88.88 94 VAL A CA 1
ATOM 711 C C . VAL A 1 94 ? 4.615 -17.950 -10.126 1.00 88.88 94 VAL A C 1
ATOM 713 O O . VAL A 1 94 ? 5.839 -17.899 -9.984 1.00 88.88 94 VAL A O 1
ATOM 716 N N . SER A 1 95 ? 3.768 -17.668 -9.136 1.00 88.75 95 SER A N 1
ATOM 717 C CA . SER A 1 95 ? 4.227 -17.268 -7.803 1.00 88.75 95 SER A CA 1
ATOM 718 C C . SER A 1 95 ? 4.913 -18.428 -7.070 1.00 88.75 95 SER A C 1
ATOM 720 O O . SER A 1 95 ? 4.443 -19.564 -7.105 1.00 88.75 95 SER A O 1
ATOM 722 N N . CYS A 1 96 ? 5.995 -18.139 -6.347 1.00 90.19 96 CYS A N 1
ATOM 723 C CA . CYS A 1 96 ? 6.656 -19.071 -5.438 1.00 90.19 96 CYS A CA 1
ATOM 724 C C . CYS A 1 96 ? 7.035 -18.374 -4.128 1.00 90.19 96 CYS A C 1
ATOM 726 O O . CYS A 1 96 ? 7.536 -17.250 -4.129 1.00 90.19 96 CYS A O 1
ATOM 728 N N . PHE A 1 97 ? 6.812 -19.058 -3.005 1.00 90.00 97 PHE A N 1
ATOM 729 C CA . PHE A 1 97 ? 7.075 -18.543 -1.657 1.00 90.00 97 PHE A CA 1
ATOM 730 C C . PHE A 1 97 ? 7.933 -19.501 -0.816 1.00 90.00 97 PHE A C 1
ATOM 732 O O . PHE A 1 97 ? 8.028 -19.333 0.394 1.00 90.00 97 PHE A O 1
ATOM 739 N N . CYS A 1 98 ? 8.571 -20.501 -1.440 1.00 92.62 98 CYS A N 1
ATOM 740 C CA . CYS A 1 98 ? 9.292 -21.572 -0.737 1.00 92.62 98 CYS A CA 1
ATOM 741 C C . CYS A 1 98 ? 10.466 -21.091 0.127 1.00 92.62 98 CYS A C 1
ATOM 743 O O . CYS A 1 98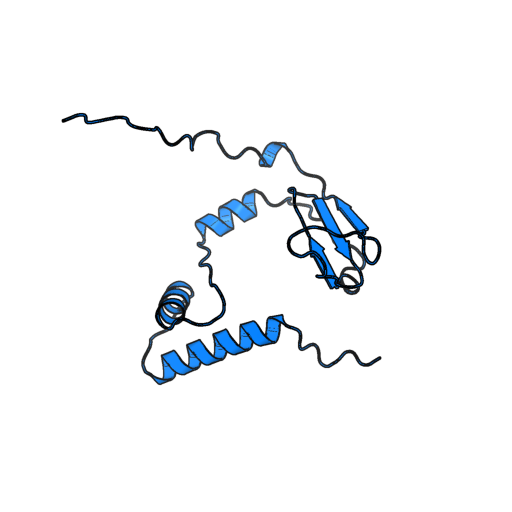 ? 10.910 -21.815 1.010 1.00 92.62 98 CYS A O 1
ATOM 745 N N . SER A 1 99 ? 10.983 -19.895 -0.150 1.00 89.75 99 SER A N 1
ATOM 746 C CA . SER A 1 99 ? 12.153 -19.333 0.526 1.00 89.75 99 SER A CA 1
ATOM 747 C C . SER A 1 99 ? 11.913 -17.909 1.020 1.00 89.75 99 SER A C 1
ATOM 749 O O . SER A 1 99 ? 12.873 -17.225 1.350 1.00 89.75 99 SER A O 1
ATOM 751 N N . PHE A 1 100 ? 10.656 -17.446 1.071 1.00 84.12 100 PHE A N 1
ATOM 752 C CA . PHE A 1 100 ? 10.328 -16.088 1.515 1.00 84.12 100 PHE A CA 1
ATOM 753 C C . PHE A 1 100 ? 10.950 -15.790 2.898 1.00 84.12 100 PHE A C 1
ATOM 755 O O . PHE A 1 100 ? 10.822 -16.628 3.792 1.00 84.12 100 PHE A O 1
ATOM 762 N N . PRO A 1 101 ? 11.606 -14.627 3.109 1.00 83.25 101 PRO A N 1
ATOM 763 C CA . PRO A 1 101 ? 11.700 -13.448 2.231 1.00 83.25 101 PRO A CA 1
ATOM 764 C C . PRO A 1 101 ? 12.899 -13.449 1.255 1.00 83.25 101 PRO A C 1
ATOM 766 O O . PRO A 1 101 ? 13.211 -12.429 0.639 1.00 83.25 101 PRO A O 1
ATOM 769 N N . VAL A 1 102 ? 13.607 -14.569 1.117 1.00 87.12 102 VAL A N 1
ATOM 770 C CA . VAL A 1 102 ? 14.757 -14.726 0.217 1.00 87.12 102 VAL A CA 1
ATOM 771 C C . VAL A 1 102 ? 14.292 -15.090 -1.197 1.00 87.12 102 VAL A C 1
ATOM 773 O O . VAL A 1 102 ? 13.315 -15.820 -1.388 1.00 87.12 102 VAL A O 1
ATOM 776 N N . ASP A 1 103 ? 15.003 -14.577 -2.205 1.00 85.25 103 ASP A N 1
ATOM 777 C CA . ASP A 1 103 ? 14.764 -14.942 -3.602 1.00 85.25 103 ASP A CA 1
ATOM 778 C C . ASP A 1 103 ? 15.129 -16.421 -3.816 1.00 85.25 103 ASP A C 1
ATOM 780 O O . ASP A 1 103 ? 16.175 -16.882 -3.366 1.00 85.25 103 ASP A O 1
ATOM 784 N N . CYS A 1 104 ? 14.297 -17.153 -4.552 1.00 89.75 104 CYS A N 1
ATOM 785 C CA . CYS A 1 104 ? 14.614 -18.499 -5.045 1.00 89.75 104 CYS A CA 1
ATOM 786 C C . CYS A 1 104 ? 14.579 -18.556 -6.578 1.00 89.75 104 CYS A C 1
ATOM 788 O O . CYS A 1 104 ? 13.941 -17.715 -7.207 1.00 89.75 104 CYS A O 1
ATOM 790 N N . ASP A 1 105 ? 15.151 -19.592 -7.190 1.00 90.19 105 ASP A N 1
ATOM 791 C CA . ASP A 1 105 ? 15.175 -19.731 -8.658 1.00 90.19 105 ASP A CA 1
ATOM 792 C C . ASP A 1 105 ? 14.011 -20.558 -9.236 1.00 90.19 105 ASP A C 1
ATOM 794 O O . ASP A 1 105 ? 13.956 -20.826 -10.439 1.00 90.19 105 ASP A O 1
ATOM 798 N N . CYS A 1 106 ? 13.033 -20.946 -8.405 1.00 91.88 106 CYS A N 1
ATOM 799 C CA . CYS A 1 106 ? 11.853 -21.687 -8.862 1.00 91.88 106 CYS A CA 1
ATOM 800 C C . CYS A 1 106 ? 11.125 -20.949 -9.997 1.00 91.88 106 CYS A C 1
ATOM 802 O O . CYS A 1 106 ? 10.860 -19.750 -9.897 1.00 91.88 106 CYS A O 1
ATOM 804 N N . PHE A 1 107 ? 10.735 -21.675 -11.044 1.00 90.44 107 PHE A N 1
ATOM 805 C CA . PHE A 1 107 ? 10.026 -21.119 -12.205 1.00 90.44 107 PHE A CA 1
ATOM 806 C C . PHE A 1 107 ? 10.781 -19.996 -12.946 1.00 90.44 107 PHE A C 1
ATOM 808 O O . PHE A 1 107 ? 10.146 -19.203 -13.634 1.00 90.44 107 PHE A O 1
ATOM 815 N N . THR A 1 108 ? 12.114 -19.931 -12.813 1.00 90.62 108 THR A N 1
ATOM 816 C CA . THR A 1 108 ? 13.023 -19.073 -13.600 1.00 90.62 108 THR A CA 1
ATOM 817 C C . THR A 1 108 ? 12.599 -17.590 -13.633 1.00 90.62 108 THR A C 1
ATOM 819 O O . THR A 1 108 ? 12.003 -17.132 -14.613 1.00 90.62 108 THR A O 1
ATOM 822 N N . PRO A 1 109 ? 12.898 -16.808 -12.576 1.00 90.81 109 PRO A N 1
ATOM 823 C CA . PRO A 1 109 ? 12.532 -15.393 -12.501 1.00 90.81 109 PRO A CA 1
ATOM 824 C C . PRO A 1 109 ? 13.057 -14.570 -13.686 1.00 90.81 109 PRO A C 1
ATOM 826 O O . PRO A 1 109 ? 14.240 -14.616 -14.028 1.00 90.81 109 PRO A O 1
ATOM 829 N N . LYS A 1 110 ? 12.183 -13.761 -14.283 1.00 91.31 110 LYS A N 1
ATOM 830 C CA . LYS A 1 110 ? 12.526 -12.794 -15.333 1.00 91.31 110 LYS A CA 1
ATOM 831 C C . LYS A 1 110 ? 12.938 -11.468 -14.707 1.00 91.31 110 LYS A C 1
ATOM 833 O O . LYS A 1 110 ? 12.557 -11.170 -13.580 1.00 91.31 110 LYS A O 1
ATOM 838 N N . HIS A 1 111 ? 13.705 -10.673 -15.443 1.00 90.19 111 HIS A N 1
ATOM 839 C CA . HIS A 1 111 ? 14.272 -9.417 -14.958 1.00 90.19 111 HIS A CA 1
ATOM 840 C C . HIS A 1 111 ? 13.800 -8.262 -15.837 1.00 90.19 111 HIS A C 1
ATOM 842 O O . HIS A 1 111 ? 13.709 -8.403 -17.057 1.00 90.19 111 HIS A O 1
ATOM 848 N N . HIS A 1 112 ? 13.507 -7.127 -15.214 1.00 87.31 112 HIS A N 1
ATOM 849 C CA . HIS A 1 112 ? 13.202 -5.884 -15.902 1.00 87.31 112 HIS A CA 1
ATOM 850 C C . HIS A 1 112 ? 13.925 -4.726 -15.220 1.00 87.31 112 HIS A C 1
ATOM 852 O O . HIS A 1 112 ? 14.070 -4.694 -13.994 1.00 87.31 112 HIS A O 1
ATOM 858 N N . MET A 1 113 ? 14.387 -3.788 -16.039 1.00 85.31 113 MET A N 1
ATOM 859 C CA . MET A 1 113 ? 15.125 -2.616 -15.600 1.00 85.31 113 MET A CA 1
ATOM 860 C C . MET A 1 113 ? 14.494 -1.378 -16.220 1.00 85.31 113 MET A C 1
ATOM 862 O O . MET A 1 113 ? 14.369 -1.294 -17.440 1.00 85.31 113 MET A O 1
ATOM 866 N N . PHE A 1 114 ? 14.133 -0.424 -15.375 1.00 78.62 114 PHE A N 1
ATOM 867 C CA . PHE A 1 114 ? 13.804 0.925 -15.795 1.00 78.62 114 PHE A CA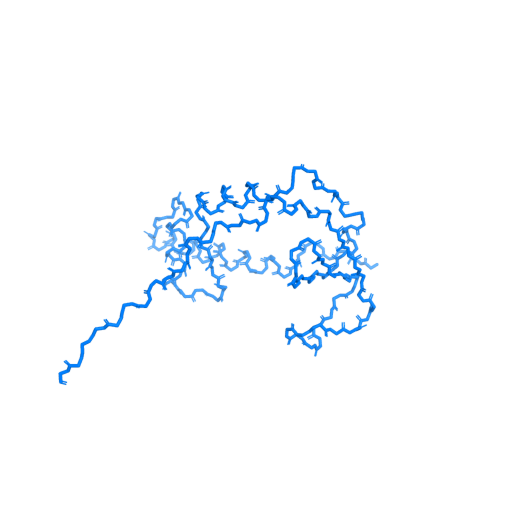 1
ATOM 868 C C . PHE A 1 114 ? 15.086 1.754 -15.920 1.00 78.62 114 PHE A C 1
ATOM 870 O O . PHE A 1 114 ? 16.011 1.570 -15.121 1.00 78.62 114 PHE A O 1
ATOM 877 N N . PRO A 1 115 ? 15.158 2.683 -16.886 1.00 68.19 115 PRO A N 1
ATOM 878 C CA . PRO A 1 115 ? 16.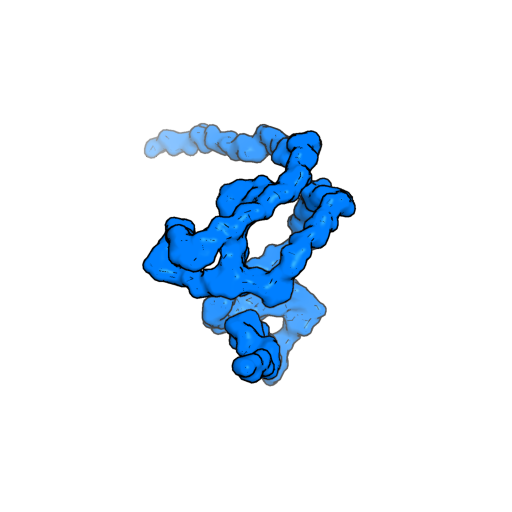211 3.687 -16.900 1.00 68.19 115 PRO A CA 1
ATOM 879 C C . PRO A 1 115 ? 16.076 4.556 -15.642 1.00 68.19 115 PRO A C 1
ATOM 881 O O . PRO A 1 115 ? 15.048 5.194 -15.419 1.00 68.19 115 PRO A O 1
ATOM 884 N N . ILE A 1 116 ? 17.101 4.548 -14.791 1.00 64.31 116 ILE A N 1
ATOM 885 C CA . ILE A 1 116 ? 17.153 5.390 -13.595 1.00 64.31 116 ILE A CA 1
ATOM 886 C C . ILE A 1 116 ? 17.838 6.689 -14.005 1.00 64.31 116 ILE A C 1
ATOM 888 O O . ILE A 1 116 ? 18.996 6.675 -14.415 1.00 64.31 116 ILE A O 1
ATOM 892 N N . ASN A 1 117 ? 17.143 7.818 -13.887 1.00 57.09 117 ASN A N 1
ATOM 893 C CA . ASN A 1 117 ? 17.804 9.115 -13.972 1.00 57.09 117 ASN A CA 1
ATOM 894 C C . ASN A 1 117 ? 18.572 9.344 -12.661 1.00 57.09 117 ASN A C 1
ATOM 896 O O . ASN A 1 117 ? 17.992 9.791 -11.672 1.00 57.09 117 ASN A O 1
ATOM 900 N N . GLU A 1 118 ? 19.874 9.042 -12.651 1.00 53.59 118 GLU A N 1
ATOM 901 C CA . GLU A 1 118 ? 20.769 9.201 -11.486 1.00 53.59 118 GLU A CA 1
ATOM 902 C C . GLU A 1 118 ? 20.746 10.626 -10.895 1.00 53.59 118 GLU A C 1
ATOM 904 O O . GLU A 1 118 ? 20.976 10.814 -9.705 1.00 53.59 118 GLU A O 1
ATOM 909 N N . GLN A 1 119 ? 20.365 11.630 -11.690 1.00 46.31 119 GLN A N 1
ATOM 910 C CA . GLN A 1 119 ? 20.261 13.034 -11.273 1.00 46.31 119 GLN A CA 1
ATOM 911 C C . GLN A 1 119 ? 19.068 13.349 -10.347 1.00 46.31 119 GLN A C 1
ATOM 913 O O . GLN A 1 119 ? 19.037 14.427 -9.763 1.00 46.31 119 GLN A O 1
ATOM 918 N N . ARG A 1 120 ? 18.090 12.443 -10.187 1.00 50.12 120 ARG A N 1
ATOM 919 C CA . ARG A 1 120 ? 16.962 12.595 -9.238 1.00 50.12 120 ARG A CA 1
ATOM 920 C C . ARG A 1 120 ? 17.054 11.665 -8.020 1.00 50.12 120 ARG A C 1
ATOM 922 O O . ARG A 1 120 ? 16.191 11.722 -7.151 1.00 50.12 120 ARG A O 1
ATOM 929 N N . ALA A 1 121 ? 18.077 10.809 -7.963 1.00 43.34 121 ALA A N 1
ATOM 930 C CA . ALA A 1 121 ? 18.259 9.803 -6.913 1.00 43.34 121 ALA A CA 1
ATOM 931 C C . ALA A 1 121 ? 19.080 10.301 -5.707 1.00 43.34 121 ALA A C 1
ATOM 933 O O . ALA A 1 121 ? 19.192 9.590 -4.710 1.00 43.34 121 ALA A O 1
ATOM 934 N N . ILE A 1 122 ? 19.645 11.510 -5.778 1.00 41.03 122 ILE A N 1
ATOM 935 C CA . ILE A 1 122 ? 20.356 12.129 -4.658 1.00 41.03 122 ILE A CA 1
ATOM 936 C C . ILE A 1 122 ? 19.318 12.857 -3.802 1.00 41.03 122 ILE A C 1
ATOM 938 O O . ILE A 1 122 ? 18.995 14.016 -4.044 1.00 41.03 122 ILE A O 1
ATOM 942 N N . GLY A 1 123 ? 18.761 12.148 -2.820 1.00 40.91 123 GLY A N 1
ATOM 943 C CA . GLY A 1 123 ? 18.249 12.813 -1.627 1.00 40.91 123 GLY A CA 1
ATOM 944 C C . GLY A 1 123 ? 19.411 13.525 -0.931 1.00 40.91 123 GLY A C 1
ATOM 945 O O . GLY A 1 123 ? 20.504 12.964 -0.838 1.00 40.91 123 GLY A O 1
ATOM 946 N N . ASP A 1 124 ? 19.177 14.769 -0.518 1.00 36.94 124 ASP A N 1
ATOM 947 C CA . ASP A 1 124 ? 20.122 15.623 0.203 1.00 36.94 124 ASP A CA 1
ATOM 948 C C . ASP A 1 124 ? 20.875 14.866 1.318 1.00 36.94 124 ASP A C 1
ATOM 950 O O . ASP A 1 124 ? 20.246 14.166 2.115 1.00 36.94 124 ASP A O 1
ATOM 954 N N . PRO A 1 125 ? 22.202 15.043 1.459 1.00 39.84 125 PRO A N 1
ATOM 955 C CA . PRO A 1 125 ? 22.982 14.442 2.537 1.00 39.84 125 PRO A CA 1
ATOM 956 C C . PRO A 1 125 ? 22.800 15.140 3.903 1.00 39.84 125 PRO A C 1
ATOM 958 O O . PRO A 1 125 ? 23.703 15.086 4.733 1.00 39.84 125 PRO A O 1
ATOM 961 N N . SER A 1 126 ? 21.670 15.804 4.178 1.00 44.16 126 SER A N 1
ATOM 962 C CA . SER A 1 126 ? 21.498 16.572 5.424 1.00 44.16 126 SER A CA 1
ATOM 963 C C . SER A 1 126 ? 20.919 15.797 6.610 1.00 44.16 126 SER A C 1
ATOM 965 O O . SER A 1 126 ? 20.931 16.332 7.713 1.00 44.16 126 SER A O 1
ATOM 967 N N . ASP A 1 127 ? 20.490 14.543 6.451 1.00 33.44 127 ASP A N 1
ATOM 968 C CA . ASP A 1 127 ? 20.007 13.728 7.579 1.00 33.44 127 ASP A CA 1
ATOM 969 C C . ASP A 1 127 ? 21.133 12.884 8.210 1.00 33.44 127 ASP A C 1
ATOM 971 O O . ASP A 1 127 ? 20.983 11.696 8.496 1.00 33.44 127 ASP A O 1
ATOM 975 N N . THR A 1 128 ? 22.290 13.499 8.467 1.00 36.75 128 THR A N 1
ATOM 976 C CA . THR A 1 128 ? 23.166 13.039 9.555 1.00 36.75 128 THR A CA 1
ATOM 977 C C . THR A 1 128 ? 22.581 13.551 10.861 1.00 36.75 128 THR A C 1
ATOM 979 O O . THR A 1 128 ? 22.784 14.704 11.237 1.00 36.75 128 THR A O 1
ATOM 982 N N . VAL A 1 129 ? 21.848 12.684 11.559 1.00 36.41 129 VAL A N 1
ATOM 983 C CA . VAL A 1 129 ? 21.542 12.883 12.976 1.00 36.41 129 VAL A CA 1
ATOM 984 C C . VAL A 1 129 ? 22.860 13.007 13.739 1.00 36.41 129 VAL A C 1
ATOM 986 O O . VAL A 1 129 ? 23.667 12.078 13.790 1.00 36.41 129 VAL A O 1
ATOM 989 N N . ALA A 1 130 ? 23.095 14.197 14.281 1.00 32.88 130 ALA A N 1
ATOM 990 C CA . ALA A 1 130 ? 24.150 14.453 15.238 1.00 32.88 130 ALA A CA 1
ATOM 991 C C . ALA A 1 130 ? 23.906 13.576 16.474 1.00 32.88 130 ALA A C 1
ATOM 993 O O . ALA A 1 130 ? 22.864 13.667 17.121 1.00 32.88 130 ALA A O 1
ATOM 994 N N . SER A 1 131 ? 24.860 12.705 16.789 1.00 37.06 131 SER A N 1
ATOM 995 C CA . SER A 1 131 ? 24.973 12.110 18.114 1.00 37.06 131 SER A CA 1
ATOM 996 C C . SER A 1 131 ? 25.512 13.183 19.060 1.00 37.06 131 SER A C 1
ATOM 998 O O . SER A 1 131 ? 26.714 13.456 19.054 1.00 37.06 131 SER A O 1
ATOM 1000 N N . GLU A 1 132 ? 24.631 13.810 19.835 1.00 35.72 132 GLU A N 1
ATOM 1001 C CA . GLU A 1 132 ? 25.035 14.599 20.996 1.00 35.72 132 GLU A CA 1
ATOM 1002 C C . GLU A 1 132 ? 25.298 13.650 22.171 1.00 35.72 132 GLU A C 1
ATOM 1004 O O . GLU A 1 132 ? 24.403 12.999 22.710 1.00 35.72 132 GLU A O 1
ATOM 1009 N N . ASP A 1 133 ? 26.583 13.550 22.492 1.00 33.88 133 ASP A N 1
ATOM 1010 C CA . ASP A 1 133 ? 27.154 13.064 23.739 1.00 33.88 133 ASP A CA 1
ATOM 1011 C C . ASP A 1 133 ? 26.898 14.100 24.842 1.00 33.88 133 ASP A C 1
ATOM 1013 O O . ASP A 1 133 ? 27.282 15.263 24.702 1.00 33.88 133 ASP A O 1
ATOM 1017 N N . SER A 1 134 ? 26.256 13.695 25.939 1.00 38.78 134 SER A N 1
ATOM 1018 C CA . SER A 1 134 ? 26.330 14.436 27.198 1.00 38.78 134 SER A CA 1
ATOM 1019 C C . SER A 1 134 ? 25.870 13.592 28.384 1.00 38.78 134 SER A C 1
ATOM 1021 O O . SER A 1 134 ? 24.703 13.200 28.452 1.00 38.78 134 SER A O 1
ATOM 1023 N N . GLY A 1 135 ? 26.749 13.447 29.375 1.00 31.34 135 GLY A N 1
ATOM 1024 C CA . GLY A 1 135 ? 26.326 13.500 30.774 1.00 31.34 135 GLY A CA 1
ATOM 1025 C C . GLY A 1 135 ? 26.708 12.310 31.636 1.00 31.34 135 GLY A C 1
ATOM 1026 O O . GLY A 1 135 ? 25.848 11.543 32.053 1.00 31.34 135 GLY A O 1
ATOM 1027 N N . GLU A 1 136 ? 27.993 12.221 31.955 1.00 35.47 136 GLU A N 1
ATOM 1028 C CA . GLU A 1 136 ? 28.510 11.536 33.138 1.00 35.47 136 GLU A CA 1
ATOM 1029 C C . GLU A 1 136 ? 27.993 12.223 34.416 1.00 35.47 136 GLU A C 1
ATOM 1031 O O . GLU A 1 136 ? 28.040 13.453 34.528 1.00 35.47 136 GLU A O 1
ATOM 1036 N N . ALA A 1 137 ? 27.506 11.424 35.367 1.00 34.72 137 ALA A N 1
ATOM 1037 C CA . ALA A 1 137 ? 27.384 11.758 36.784 1.00 34.72 137 ALA A CA 1
ATOM 1038 C C . ALA A 1 137 ? 27.531 10.479 37.617 1.00 34.72 137 ALA A C 1
ATOM 1040 O O . ALA A 1 137 ? 26.926 9.454 37.223 1.00 34.72 137 ALA A O 1
#

Foldseek 3Di:
DDPPPPDDPVVVVVVQLVVQQVVCVVVPQDDDDPVSSQVSVVVVPGPDDDDDADPVNVVLVVQQDDPDDDDDPPCVQWPDWDDDDPQKIWTASDDDCPPPPDDDCPRHIDIGGDDHPPVSVDDDPPPPDDDDDDDDD